Protein AF-A0A0N4ZYS0-F1 (afdb_monomer)

Foldseek 3Di:
DQVCLLVDDPLVLLVQLQDPVNVVPDDPNSNVVSLVSLLVLQCCLFAPPVHDARDCSCLSHAPVSCVSSLDLPPPDGGQLLRLLVNLVSSCVPDVRSVVCSVVSVVSRDLVHYPLVSLVVSLQVVQDDVSHGDPDDDDPSNVVSVVSNVVSVVVVVVVVVVVVVVVVVVVVD

Mean predicted aligned error: 7.67 Å

Secondary structure (DSSP, 8-state):
--TTTTTS-HHHHHHHHT-HHHHTTS-HHHHHHHHHHHHHHHHHHHH-TT--S--GGGGGS-HHHHHHH--TT-TT---HHHHHHHHHHHHHH-HHHHHTHHHHHTT--GGG--HHHHHHHHHHHHEETTEEP-SPPPHHHHHHHHHHHHHHHHHHHHHHHHHHHHHHHH--

Structure (mmCIF, N/CA/C/O backbone):
data_AF-A0A0N4ZYS0-F1
#
_entry.id   AF-A0A0N4ZYS0-F1
#
loop_
_atom_site.group_PDB
_atom_site.id
_atom_site.type_symbol
_atom_site.label_atom_id
_atom_site.label_alt_id
_atom_site.label_comp_id
_atom_site.label_asym_id
_atom_site.label_entity_id
_atom_site.label_seq_id
_atom_site.pdbx_PDB_ins_code
_atom_site.Cartn_x
_atom_site.Cartn_y
_atom_site.Cartn_z
_atom_site.occupancy
_atom_site.B_iso_or_equiv
_atom_site.auth_seq_id
_atom_site.auth_comp_id
_atom_site.auth_asym_id
_atom_site.auth_atom_id
_atom_site.pdbx_PDB_model_num
ATOM 1 N N . MET A 1 1 ? -25.943 -5.202 19.951 1.00 50.09 1 MET A N 1
ATOM 2 C CA . MET A 1 1 ? -25.176 -4.071 19.380 1.00 50.09 1 MET A CA 1
ATOM 3 C C . MET A 1 1 ? -24.368 -4.514 18.154 1.00 50.09 1 MET A C 1
ATOM 5 O O . MET A 1 1 ? -23.758 -3.680 17.508 1.00 50.09 1 MET A O 1
ATOM 9 N N . ASP A 1 2 ? -24.406 -5.806 17.797 1.00 47.06 2 ASP A N 1
ATOM 10 C CA . ASP A 1 2 ? -23.544 -6.408 16.770 1.00 47.06 2 ASP A CA 1
ATOM 11 C C . ASP A 1 2 ? -24.142 -6.422 15.345 1.00 47.06 2 ASP A C 1
ATOM 13 O O . ASP A 1 2 ? -23.405 -6.622 14.388 1.00 47.06 2 ASP A O 1
ATOM 17 N N . LYS A 1 3 ? -25.449 -6.156 15.169 1.00 50.97 3 LYS A N 1
ATOM 18 C CA . LYS A 1 3 ? -26.135 -6.210 13.856 1.00 50.97 3 LYS A CA 1
ATOM 19 C C . LYS A 1 3 ? -25.942 -4.980 12.951 1.00 50.97 3 LYS A C 1
ATOM 21 O O . LYS A 1 3 ? -26.294 -5.053 11.779 1.00 50.97 3 LYS A O 1
ATOM 26 N N . ASP A 1 4 ? -25.354 -3.890 13.448 1.00 61.56 4 ASP A N 1
ATOM 27 C CA . ASP A 1 4 ? -25.282 -2.619 12.700 1.00 61.56 4 ASP A CA 1
ATOM 28 C C . ASP A 1 4 ? -23.897 -2.327 12.090 1.00 61.56 4 ASP A C 1
ATOM 30 O O . ASP A 1 4 ? -23.726 -1.344 11.368 1.00 61.56 4 ASP A O 1
ATOM 34 N N . LEU A 1 5 ? -22.894 -3.179 12.342 1.00 63.97 5 LEU A N 1
ATOM 35 C CA . LEU A 1 5 ? -21.516 -2.963 11.875 1.00 63.97 5 LEU A CA 1
ATOM 36 C C . LEU A 1 5 ? -21.386 -3.045 10.347 1.00 63.97 5 LEU A C 1
ATOM 38 O O . LEU A 1 5 ? -20.623 -2.280 9.743 1.00 63.97 5 LEU A O 1
ATOM 42 N N . ASP A 1 6 ? -22.184 -3.901 9.708 1.00 68.25 6 ASP A N 1
ATOM 43 C CA . ASP A 1 6 ? -22.223 -4.041 8.250 1.00 68.25 6 ASP A CA 1
ATOM 44 C C . ASP A 1 6 ? -22.740 -2.778 7.555 1.00 68.25 6 ASP A C 1
ATOM 46 O O . ASP A 1 6 ? -22.262 -2.431 6.474 1.00 68.25 6 ASP A O 1
ATOM 50 N N . PHE A 1 7 ? -23.607 -2.011 8.218 1.00 76.62 7 PHE A N 1
ATOM 51 C CA . PHE A 1 7 ? -24.211 -0.791 7.674 1.00 76.62 7 PHE A CA 1
ATOM 52 C C . PHE A 1 7 ? -23.418 0.484 7.970 1.00 76.62 7 PHE A C 1
ATOM 54 O O . PHE A 1 7 ? -23.743 1.543 7.439 1.00 76.62 7 PHE A O 1
ATOM 61 N N . LEU A 1 8 ? -22.359 0.405 8.783 1.00 83.25 8 LEU A N 1
ATOM 62 C CA . LEU A 1 8 ? -21.525 1.571 9.067 1.00 83.25 8 LEU A CA 1
ATOM 63 C C . LEU A 1 8 ? -20.895 2.148 7.797 1.00 83.25 8 LEU A C 1
ATOM 65 O O . LEU A 1 8 ? -20.327 1.431 6.974 1.00 83.25 8 LEU A O 1
ATOM 69 N N . GLU A 1 9 ? -20.884 3.467 7.679 1.00 91.31 9 GLU A N 1
ATOM 70 C CA . GLU A 1 9 ? -20.062 4.125 6.669 1.00 91.31 9 GLU A CA 1
ATOM 71 C C . GLU A 1 9 ? -18.575 3.781 6.862 1.00 91.31 9 GLU A C 1
ATOM 73 O O . GLU A 1 9 ? -18.122 3.437 7.965 1.00 91.31 9 GLU A O 1
ATOM 78 N N . LEU A 1 10 ? -17.794 3.865 5.781 1.00 91.94 10 LEU A N 1
ATOM 79 C CA . LEU A 1 10 ? -16.375 3.514 5.812 1.00 91.94 10 LEU A CA 1
ATOM 80 C C . LEU A 1 10 ? -15.608 4.346 6.847 1.00 91.94 10 LEU A C 1
ATOM 82 O O . LEU A 1 10 ? -14.798 3.788 7.583 1.00 91.94 10 LEU A O 1
ATOM 86 N N . ASP A 1 11 ? -15.889 5.647 6.951 1.00 92.88 11 ASP A N 1
ATOM 87 C CA . ASP A 1 11 ? -15.170 6.507 7.892 1.00 92.88 11 ASP A CA 1
ATOM 88 C C . ASP A 1 11 ? -15.417 6.102 9.351 1.00 92.88 11 ASP A C 1
ATOM 90 O O . ASP A 1 11 ? -14.477 5.999 10.140 1.00 92.88 11 ASP A O 1
ATOM 94 N N . ASN A 1 12 ? -16.666 5.760 9.682 1.00 93.38 12 ASN A N 1
ATOM 95 C CA . ASN A 1 12 ? -17.038 5.249 11.002 1.00 93.38 12 ASN A CA 1
ATOM 96 C C . ASN A 1 12 ? -16.386 3.890 11.280 1.00 93.38 12 ASN A C 1
ATOM 98 O O . ASN A 1 12 ? -15.866 3.661 12.372 1.00 93.38 12 ASN A O 1
ATOM 102 N N . SER A 1 13 ? -16.349 3.012 10.275 1.00 94.12 13 SER A N 1
ATOM 103 C CA . SER A 1 13 ? -15.690 1.704 10.368 1.00 94.12 13 SER A CA 1
ATOM 104 C C . SER A 1 13 ? -14.191 1.859 10.666 1.00 94.12 13 SER A C 1
ATOM 106 O O . SER A 1 13 ? -13.661 1.224 11.576 1.00 94.12 13 SER A O 1
ATOM 108 N N . ILE A 1 14 ? -13.513 2.767 9.957 1.00 93.81 14 ILE A N 1
ATOM 109 C CA . ILE A 1 14 ? -12.096 3.094 10.166 1.00 93.81 14 ILE A CA 1
ATOM 110 C C . ILE A 1 14 ? -11.860 3.735 11.537 1.00 93.81 14 ILE A C 1
ATOM 112 O O . ILE A 1 14 ? -10.886 3.397 12.209 1.00 93.81 14 ILE A O 1
ATOM 116 N N . ALA A 1 15 ? -12.734 4.646 11.969 1.00 92.75 15 ALA A N 1
ATOM 117 C CA . ALA A 1 15 ? -12.617 5.313 13.262 1.00 92.75 15 ALA A CA 1
ATOM 118 C C . ALA A 1 15 ? -12.764 4.333 14.437 1.00 92.75 15 ALA A C 1
ATOM 120 O O . ALA A 1 15 ? -12.019 4.433 15.414 1.00 92.75 15 ALA A O 1
ATOM 121 N N . ILE A 1 16 ? -13.688 3.372 14.335 1.00 93.81 16 ILE A N 1
ATOM 122 C CA . ILE A 1 16 ? -13.862 2.305 15.328 1.00 93.81 16 ILE A CA 1
ATOM 123 C C . ILE A 1 16 ? -12.638 1.389 15.332 1.00 93.81 16 ILE A C 1
ATOM 125 O O . ILE A 1 16 ? -12.054 1.169 16.393 1.00 93.81 16 ILE A O 1
ATOM 129 N N . TYR A 1 17 ? -12.213 0.916 14.156 1.00 94.06 17 TYR A N 1
ATOM 130 C CA . TYR A 1 17 ? -11.090 -0.013 14.025 1.00 94.06 17 TYR A CA 1
ATOM 131 C C . TYR A 1 17 ? -9.765 0.586 14.523 1.00 94.06 17 TYR A C 1
ATOM 133 O O . TYR A 1 17 ? -9.043 -0.039 15.298 1.00 94.06 17 TYR A O 1
ATOM 141 N N . GLY A 1 18 ? -9.482 1.843 14.171 1.00 91.88 18 GLY A N 1
ATOM 142 C CA . GLY A 1 18 ? -8.300 2.571 14.643 1.00 91.88 18 GLY A CA 1
ATOM 143 C C . GLY A 1 18 ? -8.340 2.954 16.129 1.00 91.88 18 GLY A C 1
ATOM 144 O O . GLY A 1 18 ? -7.362 3.477 16.666 1.00 91.88 18 GLY A O 1
ATOM 145 N N . ASN A 1 19 ? -9.455 2.719 16.831 1.00 92.94 19 ASN A N 1
ATOM 146 C CA . ASN A 1 19 ? -9.585 3.018 18.251 1.00 92.94 19 ASN A CA 1
ATOM 147 C C . ASN A 1 19 ? -9.468 1.751 19.104 1.00 92.94 19 ASN A C 1
ATOM 149 O O . ASN A 1 19 ? -10.450 1.100 19.463 1.00 92.94 19 ASN A O 1
ATOM 153 N N . GLN A 1 20 ? -8.244 1.472 19.552 1.00 88.25 20 GLN A N 1
ATOM 154 C CA . GLN A 1 20 ? -7.925 0.310 20.386 1.00 88.25 20 GLN A CA 1
ATOM 155 C C . GLN A 1 20 ? -8.733 0.228 21.694 1.00 88.25 20 GLN A C 1
ATOM 157 O O . GLN A 1 20 ? -8.947 -0.866 22.217 1.00 88.25 20 GLN A O 1
ATOM 162 N N . LYS A 1 21 ? -9.205 1.358 22.247 1.00 91.19 21 LYS A N 1
ATOM 163 C CA . LYS A 1 21 ? -10.057 1.343 23.450 1.00 91.19 21 LYS A CA 1
ATOM 164 C C . LYS A 1 21 ? -11.451 0.799 23.146 1.00 91.19 21 LYS A C 1
ATOM 166 O O . LYS A 1 21 ? -12.013 0.110 23.994 1.00 91.19 21 LYS A O 1
ATOM 171 N N . ILE A 1 22 ? -11.993 1.116 21.969 1.00 91.00 22 ILE A N 1
ATOM 172 C CA . ILE A 1 22 ? -13.279 0.592 21.499 1.00 91.00 22 ILE A CA 1
ATOM 173 C C . ILE A 1 22 ? -13.101 -0.872 21.107 1.00 91.00 22 ILE A C 1
ATOM 175 O O . ILE A 1 22 ? -13.793 -1.726 21.656 1.00 91.00 22 ILE A O 1
ATOM 179 N N . MET A 1 23 ? -12.096 -1.172 20.277 1.00 91.44 23 MET A N 1
ATOM 180 C CA . MET A 1 23 ? -11.796 -2.535 19.833 1.00 91.44 23 MET A CA 1
ATOM 181 C C . MET A 1 23 ? -11.666 -3.499 21.012 1.00 91.44 23 MET A C 1
ATOM 183 O O . MET A 1 23 ? -12.300 -4.543 21.023 1.00 91.44 23 MET A O 1
ATOM 187 N N . LYS A 1 24 ? -10.937 -3.153 22.080 1.00 90.56 24 LYS A N 1
ATOM 188 C CA . LYS A 1 24 ? -10.795 -4.034 23.257 1.00 90.56 24 LYS A CA 1
ATOM 189 C C . LYS A 1 24 ? -12.113 -4.401 23.949 1.00 90.56 24 LYS A C 1
ATOM 191 O O . LYS A 1 24 ? -12.158 -5.448 24.585 1.00 90.56 24 LYS A O 1
ATOM 196 N N . LYS A 1 25 ? -13.152 -3.572 23.830 1.00 92.56 25 LYS A N 1
ATOM 197 C CA . LYS A 1 25 ? -14.473 -3.800 24.437 1.00 92.56 25 LYS A CA 1
ATOM 198 C C . LYS A 1 25 ? -15.445 -4.541 23.516 1.00 92.56 25 LYS A C 1
ATOM 200 O O . LYS A 1 25 ? -16.499 -4.957 23.982 1.00 92.56 25 LYS A O 1
ATOM 205 N N . MET A 1 26 ? -15.115 -4.687 22.234 1.00 90.81 26 MET A N 1
ATOM 206 C CA . MET A 1 26 ? -15.947 -5.411 21.274 1.00 90.81 26 MET A CA 1
ATOM 207 C C . MET A 1 26 ? -15.811 -6.927 21.440 1.00 90.81 26 MET A C 1
ATOM 209 O O . MET A 1 26 ? -14.729 -7.435 21.763 1.00 90.81 26 MET A O 1
ATOM 213 N N . SER A 1 27 ? -16.910 -7.635 21.164 1.00 92.81 27 SER A N 1
ATOM 214 C CA . SER A 1 27 ? -16.934 -9.094 21.042 1.00 92.81 27 SER A CA 1
ATOM 215 C C . SER A 1 27 ? -15.984 -9.556 19.928 1.00 92.81 27 SER A C 1
ATOM 217 O O . SER A 1 27 ? -15.655 -8.799 19.011 1.00 92.81 27 SER A O 1
ATOM 219 N N . SER A 1 28 ? -15.503 -10.799 20.006 1.00 91.12 28 SER A N 1
ATOM 220 C CA . SER A 1 28 ? -14.662 -11.385 18.951 1.00 91.12 28 SER A CA 1
ATOM 221 C C . SER A 1 28 ? -15.379 -11.424 17.601 1.00 91.12 28 SER A C 1
ATOM 223 O O . SER A 1 28 ? -14.764 -11.149 16.576 1.00 91.12 28 SER A O 1
ATOM 225 N N . GLU A 1 29 ? -16.680 -11.708 17.610 1.00 91.00 29 GLU A N 1
ATOM 226 C CA . GLU A 1 29 ? -17.520 -11.757 16.413 1.00 91.00 29 GLU A CA 1
ATOM 227 C C . GLU A 1 29 ? -17.645 -10.377 15.758 1.00 91.00 29 GLU A C 1
ATOM 229 O O . GLU A 1 29 ? -17.334 -10.222 14.580 1.00 91.00 29 GLU A O 1
ATOM 234 N N . ALA A 1 30 ? -17.960 -9.342 16.541 1.00 89.62 30 ALA A N 1
ATOM 235 C CA . ALA A 1 30 ? -18.027 -7.966 16.054 1.00 89.62 30 ALA A CA 1
ATOM 236 C C . ALA A 1 30 ? -16.695 -7.471 15.465 1.00 89.62 30 ALA A C 1
ATOM 238 O O . ALA A 1 30 ? -16.684 -6.757 14.461 1.00 89.62 30 ALA A O 1
ATOM 239 N N . LYS A 1 31 ? -15.562 -7.849 16.075 1.00 90.69 31 LYS A N 1
ATOM 240 C CA . LYS A 1 31 ? -14.230 -7.542 15.527 1.00 90.69 31 LYS A CA 1
ATOM 241 C C . LYS A 1 31 ? -14.021 -8.198 14.171 1.00 90.69 31 LYS A C 1
ATOM 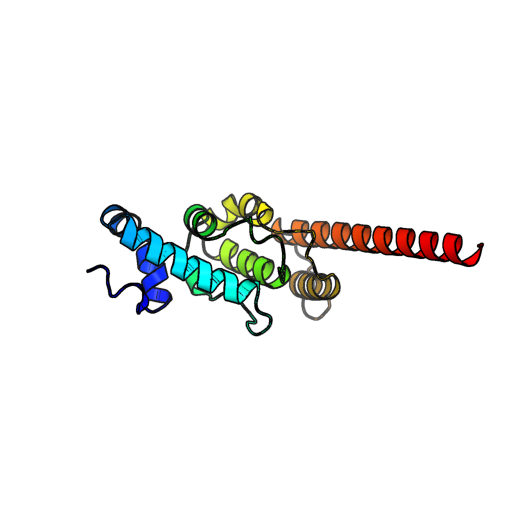243 O O . LYS A 1 31 ? -13.610 -7.508 13.245 1.00 90.69 31 LYS A O 1
ATOM 248 N N . SER A 1 32 ? -14.339 -9.489 14.056 1.00 90.12 32 SER A N 1
ATOM 249 C CA . SER A 1 32 ? -14.194 -10.234 12.802 1.00 90.12 32 SER A CA 1
ATOM 250 C C . SER A 1 32 ? -15.016 -9.593 11.690 1.00 90.12 32 SER A C 1
ATOM 252 O O . SER A 1 32 ? -14.480 -9.337 10.621 1.00 90.12 32 SER A O 1
ATOM 254 N N . VAL A 1 33 ? -16.277 -9.244 11.961 1.00 91.00 33 VAL A N 1
ATOM 255 C CA . VAL A 1 33 ? -17.157 -8.580 10.984 1.00 91.00 33 VAL A CA 1
ATOM 256 C C . VAL A 1 33 ? -16.558 -7.255 10.501 1.00 91.00 33 VAL A C 1
ATOM 258 O O . VAL A 1 33 ? -16.496 -6.997 9.298 1.00 91.00 33 VAL A O 1
ATOM 261 N N . LEU A 1 34 ? -16.063 -6.420 11.421 1.00 91.81 34 LEU A N 1
ATOM 262 C CA . LEU A 1 34 ? -15.439 -5.145 11.068 1.00 91.81 34 LEU A CA 1
ATOM 263 C C . LEU A 1 34 ? -14.155 -5.337 10.246 1.00 91.81 34 LEU A C 1
ATOM 265 O O . LEU A 1 34 ? -13.961 -4.663 9.233 1.00 91.81 34 LEU A O 1
ATOM 269 N N . GLU A 1 35 ? -13.286 -6.255 10.667 1.00 91.56 35 GLU A N 1
ATOM 270 C CA . GLU A 1 35 ? -12.047 -6.586 9.960 1.00 91.56 35 GLU A CA 1
ATOM 271 C C . GLU A 1 35 ? -12.327 -7.140 8.562 1.00 91.56 35 GLU A C 1
ATOM 273 O O . GLU A 1 35 ? -11.698 -6.700 7.599 1.00 91.56 35 GLU A O 1
ATOM 278 N N . ASP A 1 36 ? -13.297 -8.045 8.427 1.00 89.19 36 ASP A N 1
ATOM 279 C CA . ASP A 1 36 ? -13.692 -8.644 7.154 1.00 89.19 36 ASP A CA 1
ATOM 280 C C . ASP A 1 36 ? -14.303 -7.613 6.212 1.00 89.19 36 ASP A C 1
ATOM 282 O O . ASP A 1 36 ? -13.941 -7.564 5.037 1.00 89.19 36 ASP A O 1
ATOM 286 N N . LYS A 1 37 ? -15.145 -6.710 6.717 1.00 90.25 37 LYS A N 1
ATOM 287 C CA . LYS A 1 37 ? -15.667 -5.587 5.934 1.00 90.25 37 LYS A CA 1
ATOM 288 C C . LYS A 1 37 ? -14.547 -4.695 5.402 1.00 90.25 37 LYS A C 1
ATOM 290 O O . LYS A 1 37 ? -14.496 -4.413 4.202 1.00 90.25 37 LYS A O 1
ATOM 295 N N . LEU A 1 38 ? -13.636 -4.252 6.271 1.00 92.12 38 LEU A N 1
ATOM 296 C CA . LEU A 1 38 ? -12.512 -3.399 5.873 1.00 92.12 38 LEU A CA 1
ATOM 297 C C . LEU A 1 38 ? -11.592 -4.114 4.881 1.00 92.12 38 LEU A C 1
ATOM 299 O O . LEU A 1 38 ? -11.183 -3.521 3.880 1.00 92.12 38 LEU A O 1
ATOM 303 N N . ARG A 1 39 ? -11.324 -5.400 5.117 1.00 88.44 39 ARG A N 1
ATOM 304 C CA . ARG A 1 39 ? -10.567 -6.276 4.224 1.00 88.44 39 ARG A CA 1
ATOM 305 C C . ARG A 1 39 ? -11.237 -6.378 2.859 1.00 88.44 39 ARG A C 1
ATOM 307 O O . ARG A 1 39 ? -10.575 -6.128 1.861 1.00 88.44 39 ARG A O 1
ATOM 314 N N . MET A 1 40 ? -12.537 -6.658 2.790 1.00 86.00 40 MET A N 1
ATOM 315 C CA . MET A 1 40 ? -13.281 -6.770 1.530 1.00 86.00 40 MET A CA 1
ATOM 316 C C . MET A 1 40 ? -13.280 -5.468 0.725 1.00 86.00 40 MET A C 1
ATOM 318 O O . MET A 1 40 ? -13.093 -5.502 -0.491 1.00 86.00 40 MET A O 1
ATOM 322 N N . ILE A 1 41 ? -13.414 -4.315 1.387 1.00 87.75 41 ILE A N 1
ATOM 323 C CA . ILE A 1 41 ? -13.293 -3.005 0.731 1.00 87.75 41 ILE A CA 1
ATOM 324 C C . ILE A 1 41 ? -11.878 -2.814 0.182 1.00 87.75 41 ILE A C 1
ATOM 326 O O . ILE A 1 41 ? -11.699 -2.366 -0.949 1.00 87.75 41 ILE A O 1
ATOM 330 N N . LEU A 1 42 ? -10.855 -3.149 0.962 1.00 84.56 42 LEU A N 1
ATOM 331 C CA . LEU A 1 42 ? -9.475 -2.985 0.527 1.00 84.56 42 LEU A CA 1
ATOM 332 C C . LEU A 1 42 ? -9.149 -3.917 -0.653 1.00 84.56 42 LEU A C 1
ATOM 334 O O . LEU A 1 42 ? -8.526 -3.491 -1.624 1.00 84.56 42 LEU A O 1
ATOM 338 N N . ILE A 1 43 ? -9.644 -5.158 -0.610 1.00 79.62 43 ILE A N 1
ATOM 339 C CA . ILE A 1 43 ? -9.562 -6.135 -1.699 1.00 79.62 43 ILE A CA 1
ATOM 340 C C . ILE A 1 43 ? -10.239 -5.585 -2.949 1.00 79.62 43 ILE A C 1
ATOM 342 O O . ILE A 1 43 ? -9.605 -5.527 -3.996 1.00 79.62 43 ILE A O 1
ATOM 346 N N . SER A 1 44 ? -11.487 -5.128 -2.878 1.00 81.00 44 SER A N 1
ATOM 347 C CA . SER A 1 44 ? -12.190 -4.674 -4.082 1.00 81.00 44 SER A CA 1
ATOM 348 C C . SER A 1 44 ? -11.418 -3.561 -4.803 1.00 81.00 44 SER A C 1
ATOM 350 O O . SER A 1 44 ? -11.205 -3.649 -6.011 1.00 81.00 44 SER A O 1
ATOM 352 N N . HIS A 1 45 ? -10.847 -2.603 -4.067 1.00 81.81 45 HIS A N 1
ATOM 353 C CA . HIS A 1 45 ? -10.059 -1.504 -4.640 1.00 81.81 45 HIS A CA 1
ATOM 354 C C . HIS A 1 45 ? -8.656 -1.899 -5.139 1.00 81.81 45 HIS A C 1
ATOM 356 O O . HIS A 1 45 ? -8.050 -1.158 -5.920 1.00 81.81 45 HIS A O 1
ATOM 362 N N . ILE A 1 46 ? -8.125 -3.044 -4.701 1.00 75.62 46 ILE A N 1
ATOM 363 C CA . ILE A 1 46 ? -6.835 -3.582 -5.162 1.00 75.62 46 ILE A CA 1
ATOM 364 C C . ILE A 1 46 ? -7.015 -4.535 -6.358 1.00 75.62 46 ILE A C 1
ATOM 366 O O . ILE A 1 46 ? -6.165 -4.546 -7.255 1.00 75.62 46 ILE A O 1
ATOM 370 N N . TYR A 1 47 ? -8.103 -5.313 -6.380 1.00 70.94 47 TYR A N 1
ATOM 371 C CA . TYR A 1 47 ? -8.330 -6.418 -7.322 1.00 70.94 47 TYR A CA 1
ATOM 372 C C . TYR A 1 47 ? -9.234 -6.048 -8.492 1.00 70.94 47 TYR A C 1
ATOM 374 O O . TYR A 1 47 ? -9.008 -6.512 -9.613 1.00 70.94 47 TYR A O 1
ATOM 382 N N . GLU A 1 48 ? -10.261 -5.232 -8.271 1.00 68.88 48 GLU A N 1
ATOM 383 C CA . GLU A 1 48 ? -11.232 -4.942 -9.316 1.00 68.88 48 GLU A CA 1
ATOM 384 C C . GLU A 1 48 ? -10.804 -3.720 -10.128 1.00 68.88 48 GLU A C 1
ATOM 386 O O . GLU A 1 48 ? -10.693 -2.606 -9.618 1.00 68.88 48 GLU A O 1
ATOM 391 N N . ARG A 1 49 ? -10.634 -3.911 -11.442 1.00 61.00 49 ARG A N 1
ATOM 392 C CA . ARG A 1 49 ? -10.253 -2.840 -12.384 1.00 61.00 49 ARG A CA 1
ATOM 393 C C . ARG A 1 49 ? -11.217 -1.654 -12.405 1.00 61.00 49 ARG A C 1
ATOM 395 O O . ARG A 1 49 ? -10.835 -0.592 -12.879 1.00 61.00 49 ARG A O 1
ATOM 402 N N . LYS A 1 50 ? -12.455 -1.839 -11.934 1.00 69.56 50 LYS A N 1
ATOM 403 C CA . LYS A 1 50 ? -13.465 -0.776 -11.872 1.00 69.56 50 LYS A CA 1
ATOM 404 C C . LYS A 1 50 ? -13.128 0.300 -10.835 1.00 69.56 50 LYS A C 1
ATOM 406 O O . LYS A 1 50 ? -13.652 1.406 -10.922 1.00 69.56 50 LYS A O 1
ATOM 411 N N . TYR A 1 51 ? -12.266 -0.009 -9.865 1.00 69.81 51 TYR A N 1
ATOM 412 C CA . TYR A 1 51 ? -11.839 0.940 -8.848 1.00 69.81 51 TYR A CA 1
ATOM 413 C C . TYR A 1 51 ? -10.457 1.510 -9.164 1.00 69.81 51 TYR A C 1
ATOM 415 O O . TYR A 1 51 ? -9.493 0.793 -9.429 1.00 69.81 51 TYR A O 1
ATOM 423 N N . ASN A 1 52 ? -10.358 2.836 -9.072 1.00 71.12 52 ASN A N 1
ATOM 424 C CA . ASN A 1 52 ? -9.170 3.578 -9.502 1.00 71.12 52 ASN A CA 1
ATOM 425 C C . ASN A 1 52 ? -8.216 3.936 -8.349 1.00 71.12 52 ASN A C 1
ATOM 427 O O . ASN A 1 52 ? -7.111 4.423 -8.590 1.00 71.12 52 ASN A O 1
ATOM 431 N N . LYS A 1 53 ? -8.647 3.778 -7.089 1.00 80.94 53 LYS A N 1
ATOM 432 C CA . LYS A 1 53 ? -7.871 4.171 -5.901 1.00 80.94 53 LYS A CA 1
ATOM 433 C C . LYS A 1 53 ? -8.375 3.478 -4.638 1.00 80.94 53 LYS A C 1
ATOM 435 O O . LYS A 1 53 ? -9.574 3.304 -4.496 1.00 80.94 53 LYS A O 1
ATOM 440 N N . ILE A 1 54 ? -7.481 3.176 -3.699 1.00 86.81 54 ILE A N 1
ATOM 441 C CA . ILE A 1 54 ? -7.865 2.813 -2.324 1.00 86.81 54 ILE A CA 1
ATOM 442 C C . ILE A 1 54 ? -8.485 4.056 -1.647 1.00 86.81 54 ILE A C 1
ATOM 444 O O . ILE A 1 54 ? -7.938 5.153 -1.833 1.00 86.81 54 ILE A O 1
ATOM 448 N N . PRO A 1 55 ? -9.594 3.923 -0.889 1.00 90.25 55 PRO A N 1
ATOM 449 C CA . PRO A 1 55 ? -10.211 5.044 -0.180 1.00 90.25 55 PRO A CA 1
ATOM 450 C C . PRO A 1 55 ? -9.238 5.740 0.783 1.00 90.25 55 PRO A C 1
ATOM 452 O O . PRO A 1 55 ? -8.346 5.114 1.361 1.00 90.25 55 PRO A O 1
ATOM 455 N N . GLU A 1 56 ? -9.371 7.056 0.936 1.00 91.12 56 GLU A N 1
ATOM 456 C CA . GLU A 1 56 ? -8.392 7.857 1.684 1.00 91.12 56 GLU A CA 1
ATOM 457 C C . GLU A 1 56 ? -8.530 7.701 3.202 1.00 91.12 56 GLU A C 1
ATOM 459 O O . GLU A 1 56 ? -7.575 7.950 3.935 1.00 91.12 56 GLU A O 1
ATOM 464 N N . GLU A 1 57 ? -9.676 7.217 3.671 1.00 93.06 57 GLU A N 1
ATOM 465 C CA . GLU A 1 57 ? -9.982 6.912 5.064 1.00 93.06 57 GLU A CA 1
ATOM 466 C C . GLU A 1 57 ? -8.970 5.911 5.63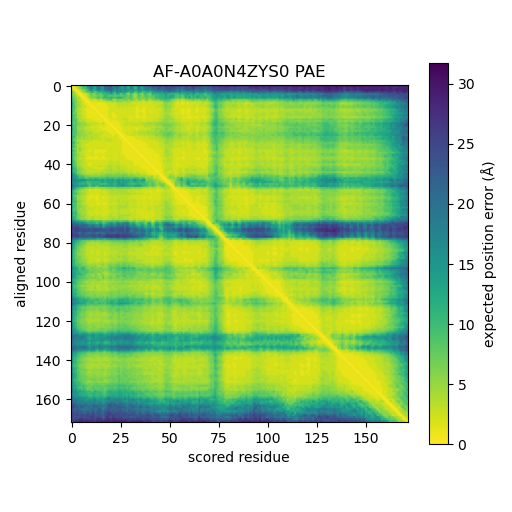7 1.00 93.06 57 GLU A C 1
ATOM 468 O O . GLU A 1 57 ? -8.467 6.111 6.743 1.00 93.06 57 GLU A O 1
ATOM 473 N N . PHE A 1 58 ? -8.542 4.915 4.850 1.00 91.75 58 PHE A N 1
ATOM 474 C CA . PHE A 1 58 ? -7.501 3.956 5.246 1.00 91.75 58 PHE A CA 1
ATOM 475 C C . PHE A 1 58 ? -6.162 4.617 5.598 1.00 91.75 58 PHE A C 1
ATOM 477 O O . PHE A 1 58 ? -5.358 4.032 6.321 1.00 91.75 58 PHE A O 1
ATOM 484 N N . GLN A 1 59 ? -5.907 5.854 5.153 1.00 91.12 59 GLN A N 1
ATOM 485 C CA . GLN A 1 59 ? -4.694 6.581 5.529 1.00 91.12 59 GLN A CA 1
ATOM 486 C C . GLN A 1 59 ? -4.662 6.968 7.020 1.00 91.12 59 GLN A C 1
ATOM 488 O O . GLN A 1 59 ? -3.605 7.352 7.526 1.00 91.12 59 GLN A O 1
ATOM 493 N N . LYS A 1 60 ? -5.804 6.899 7.723 1.00 90.94 60 LYS A N 1
ATOM 494 C CA . LYS A 1 60 ? -5.919 7.151 9.169 1.00 90.94 60 LYS A CA 1
ATOM 495 C C . LYS A 1 60 ? -5.402 5.984 10.019 1.00 90.94 60 LYS A C 1
ATOM 497 O O . LYS A 1 60 ? -5.167 6.183 11.212 1.00 90.94 60 LYS A O 1
ATOM 502 N N . LEU A 1 61 ? -5.220 4.804 9.432 1.00 91.19 61 LEU A N 1
ATOM 503 C CA . LEU A 1 61 ? -4.733 3.621 10.133 1.00 91.19 61 LEU A CA 1
ATOM 504 C C . LEU A 1 61 ? -3.202 3.626 10.248 1.00 91.19 61 LEU A C 1
ATOM 506 O O . LEU A 1 61 ? -2.494 4.142 9.377 1.00 91.19 61 LEU A O 1
ATOM 510 N N . ASN A 1 62 ? -2.681 3.065 11.336 1.00 90.12 62 ASN A N 1
ATOM 511 C CA . ASN A 1 62 ? -1.248 2.825 11.512 1.00 90.12 62 ASN A CA 1
ATOM 512 C C . ASN A 1 62 ? -0.803 1.526 10.813 1.00 90.12 62 ASN A C 1
ATOM 514 O O . ASN A 1 62 ? -1.599 0.795 10.225 1.00 90.12 62 ASN A O 1
ATOM 518 N N . TYR A 1 63 ? 0.498 1.233 10.871 1.00 87.94 63 TYR A N 1
ATOM 519 C CA . TYR A 1 63 ? 1.066 0.059 10.206 1.00 87.94 63 TYR A CA 1
ATOM 520 C C . TYR A 1 63 ? 0.475 -1.266 10.708 1.00 87.94 63 TYR A C 1
ATOM 522 O O . TYR A 1 63 ? 0.192 -2.139 9.892 1.00 87.94 63 TYR A O 1
ATOM 530 N N . LYS A 1 64 ? 0.287 -1.427 12.026 1.00 87.69 64 LYS A N 1
ATOM 531 C CA . LYS A 1 64 ? -0.245 -2.674 12.600 1.00 87.69 64 LYS A CA 1
ATOM 532 C C . LYS 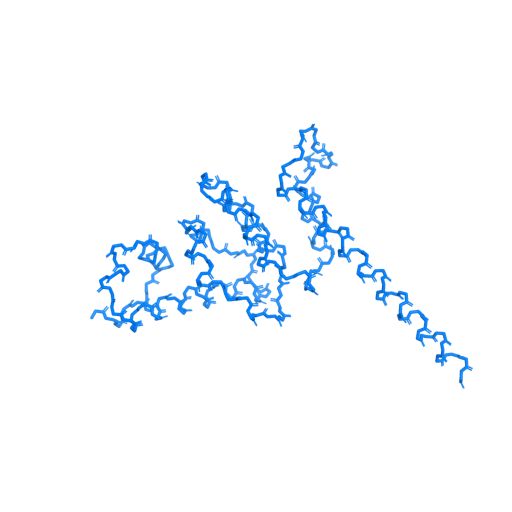A 1 64 ? -1.679 -2.912 12.137 1.00 87.69 64 LYS A C 1
ATOM 534 O O . LYS A 1 64 ? -1.971 -3.984 11.626 1.00 87.69 64 LYS A O 1
ATOM 539 N N . GLU A 1 65 ? -2.506 -1.877 12.231 1.00 90.69 65 GLU A N 1
ATOM 540 C CA . GLU A 1 65 ? -3.904 -1.886 11.796 1.00 90.69 65 GLU A CA 1
ATOM 541 C C . GLU A 1 65 ? -4.025 -2.221 10.309 1.00 90.69 65 GLU A C 1
ATOM 543 O O . GLU A 1 65 ? -4.790 -3.102 9.933 1.00 90.69 65 GLU A O 1
ATOM 548 N N . ILE A 1 66 ? -3.232 -1.578 9.442 1.00 87.94 66 ILE A N 1
ATOM 549 C CA . ILE A 1 66 ? -3.275 -1.910 8.014 1.00 87.94 66 ILE A CA 1
ATOM 550 C C . ILE A 1 66 ? -2.811 -3.345 7.790 1.00 87.94 66 ILE A C 1
ATOM 552 O O . ILE A 1 66 ? -3.455 -4.069 7.045 1.00 87.94 66 ILE A O 1
ATOM 556 N N . LYS A 1 67 ? -1.724 -3.782 8.429 1.00 84.50 67 LYS A N 1
ATOM 557 C CA . LYS A 1 67 ? -1.181 -5.133 8.248 1.00 84.50 67 LYS A CA 1
ATOM 558 C C . LYS A 1 67 ? -2.181 -6.235 8.623 1.00 84.50 67 LYS A C 1
ATOM 560 O O . LYS A 1 67 ? -2.174 -7.279 7.985 1.00 84.50 67 LYS A O 1
ATOM 565 N N . GLU A 1 68 ? -3.011 -6.026 9.640 1.00 84.75 68 GLU A N 1
ATOM 566 C CA . GLU A 1 68 ? -3.999 -7.013 10.103 1.00 84.75 68 GLU A CA 1
ATOM 567 C C . GLU A 1 68 ? -5.156 -7.212 9.109 1.00 84.75 68 GLU A C 1
ATOM 569 O O . GLU A 1 68 ? -5.587 -8.341 8.852 1.00 84.75 68 GLU A O 1
ATOM 574 N N . ILE A 1 69 ? -5.620 -6.133 8.474 1.00 85.75 69 ILE A N 1
ATOM 575 C CA . ILE A 1 69 ? -6.658 -6.212 7.432 1.00 85.75 69 ILE A CA 1
ATOM 576 C C . ILE A 1 69 ? -6.077 -6.485 6.036 1.00 85.75 69 ILE A C 1
ATOM 578 O O . ILE A 1 69 ? -6.790 -6.954 5.148 1.00 85.75 69 ILE A O 1
ATOM 582 N N . PHE A 1 70 ? -4.781 -6.236 5.836 1.00 76.94 70 PHE A N 1
ATOM 583 C CA . PHE A 1 70 ? -4.067 -6.482 4.587 1.00 76.94 70 PHE A CA 1
ATOM 584 C C . PHE A 1 70 ? -3.574 -7.930 4.525 1.00 76.94 70 PHE A C 1
ATOM 586 O O . PHE A 1 70 ? -2.534 -8.274 5.082 1.00 76.94 70 PHE A O 1
ATOM 593 N N . VAL A 1 71 ? -4.294 -8.800 3.815 1.00 63.06 71 VAL A N 1
ATOM 594 C CA . VAL A 1 71 ? -3.926 -10.221 3.716 1.00 63.06 71 VAL A CA 1
ATOM 595 C C . VAL A 1 71 ? -2.904 -10.451 2.586 1.00 63.06 71 VAL A C 1
ATOM 597 O O . VAL A 1 71 ? -3.233 -10.237 1.418 1.00 63.06 71 VAL A O 1
ATOM 600 N N . PRO A 1 72 ? -1.687 -10.963 2.877 1.00 53.19 72 PRO A N 1
ATOM 601 C CA . PRO A 1 72 ? -0.660 -11.240 1.863 1.00 53.19 72 PRO A CA 1
ATOM 602 C C . PRO A 1 72 ? -1.024 -12.365 0.877 1.00 53.19 72 PRO A C 1
ATOM 604 O O . PRO A 1 72 ? -0.445 -12.453 -0.205 1.00 53.19 72 PRO A O 1
ATOM 607 N N . GLN A 1 73 ? -1.971 -13.242 1.237 1.00 47.59 73 GLN A N 1
ATOM 608 C CA . GLN A 1 73 ? -2.331 -14.432 0.452 1.00 47.59 73 GLN A CA 1
ATOM 609 C C . GLN A 1 73 ? -3.216 -14.178 -0.761 1.00 47.59 73 GLN A C 1
ATOM 611 O O . GLN A 1 73 ? -3.529 -15.115 -1.492 1.00 47.59 73 GLN A O 1
ATOM 616 N N . ILE A 1 74 ? -3.522 -12.929 -1.090 1.00 44.69 74 ILE A N 1
ATOM 617 C CA . ILE A 1 74 ? -4.177 -12.637 -2.359 1.00 44.69 74 ILE A CA 1
ATOM 618 C C . ILE A 1 74 ? -3.104 -12.529 -3.464 1.00 44.69 74 ILE A C 1
ATOM 620 O O . ILE A 1 74 ? -2.915 -11.556 -4.189 1.00 44.69 74 ILE A O 1
ATOM 624 N N . ALA A 1 75 ? -2.334 -13.603 -3.591 1.00 43.84 75 ALA A N 1
ATOM 625 C CA . ALA A 1 75 ? -1.349 -13.832 -4.625 1.00 43.84 75 ALA A CA 1
ATOM 626 C C . ALA A 1 75 ? -2.062 -14.108 -5.959 1.00 43.84 75 ALA A C 1
ATOM 628 O O . ALA A 1 75 ? -2.215 -15.250 -6.373 1.00 43.84 75 ALA A O 1
ATOM 629 N N . GLY A 1 76 ? -2.520 -13.068 -6.660 1.00 45.19 76 GLY A N 1
ATOM 630 C CA . GLY A 1 76 ? -3.228 -13.302 -7.924 1.00 45.19 76 GLY A CA 1
ATOM 631 C C . GLY A 1 76 ? -3.453 -12.093 -8.814 1.00 45.19 76 GLY A C 1
ATOM 632 O O . GLY A 1 76 ? -3.119 -12.154 -9.999 1.00 45.19 76 GLY A O 1
ATOM 633 N N . GLY A 1 77 ? -3.950 -10.995 -8.256 1.00 52.19 77 GLY A N 1
ATOM 634 C CA . GLY A 1 77 ? -4.429 -9.850 -9.027 1.00 52.19 77 GLY A CA 1
ATOM 635 C C . GLY A 1 77 ? -4.083 -8.546 -8.337 1.00 52.19 77 GLY A C 1
ATOM 636 O O . GLY A 1 77 ? -4.854 -8.056 -7.538 1.00 52.19 77 GLY A O 1
ATOM 637 N N . ILE A 1 78 ? -2.913 -7.976 -8.603 1.00 62.38 78 ILE A N 1
ATOM 638 C CA . ILE A 1 78 ? -2.575 -6.688 -7.994 1.00 62.38 78 ILE A CA 1
ATOM 639 C C . ILE A 1 78 ? -2.314 -5.685 -9.099 1.00 62.38 78 ILE A C 1
ATOM 641 O O . ILE A 1 78 ? -1.371 -5.842 -9.872 1.00 62.38 78 ILE A O 1
ATOM 645 N N . ASN A 1 79 ? -3.107 -4.614 -9.119 1.00 71.38 79 ASN A N 1
ATOM 646 C CA . ASN A 1 79 ? -2.653 -3.348 -9.672 1.00 71.38 79 ASN A CA 1
ATOM 647 C C . ASN A 1 79 ? -1.649 -2.739 -8.678 1.00 71.38 79 ASN A C 1
ATOM 649 O O . ASN A 1 79 ? -2.004 -1.959 -7.794 1.00 71.38 79 ASN A O 1
ATOM 653 N N . VAL A 1 80 ? -0.386 -3.178 -8.765 1.00 79.69 80 VAL A N 1
ATOM 654 C CA . VAL A 1 80 ? 0.673 -2.838 -7.792 1.00 79.69 80 VAL A CA 1
ATOM 655 C C . VAL A 1 80 ? 0.816 -1.325 -7.626 1.00 79.69 80 VAL A C 1
ATOM 657 O O . VAL A 1 80 ? 1.057 -0.829 -6.528 1.00 79.69 80 VAL A O 1
ATOM 660 N N . VAL A 1 81 ? 0.579 -0.576 -8.698 1.00 85.06 81 VAL A N 1
ATOM 661 C CA . VAL A 1 81 ? 0.661 0.882 -8.712 1.00 85.06 81 VAL A CA 1
ATOM 662 C C . VAL A 1 81 ? -0.384 1.536 -7.808 1.00 85.06 81 VAL A C 1
ATOM 664 O O . VAL A 1 81 ? -0.067 2.527 -7.154 1.00 85.06 81 VAL A O 1
ATOM 667 N N . HIS A 1 82 ? -1.603 0.997 -7.709 1.00 84.06 82 HIS A N 1
ATOM 668 C CA . HIS A 1 82 ? -2.621 1.538 -6.797 1.00 84.06 82 HIS A CA 1
ATOM 669 C C . HIS A 1 82 ? -2.172 1.448 -5.340 1.00 84.06 82 HIS A C 1
ATOM 671 O O . HIS A 1 82 ? -2.301 2.414 -4.585 1.00 84.06 82 HIS A O 1
ATOM 677 N N . PHE A 1 83 ? -1.585 0.314 -4.963 1.00 86.19 83 PHE A N 1
ATOM 678 C CA . PHE A 1 83 ? -1.085 0.127 -3.611 1.00 86.19 83 PHE A CA 1
ATOM 679 C C . PHE A 1 83 ? 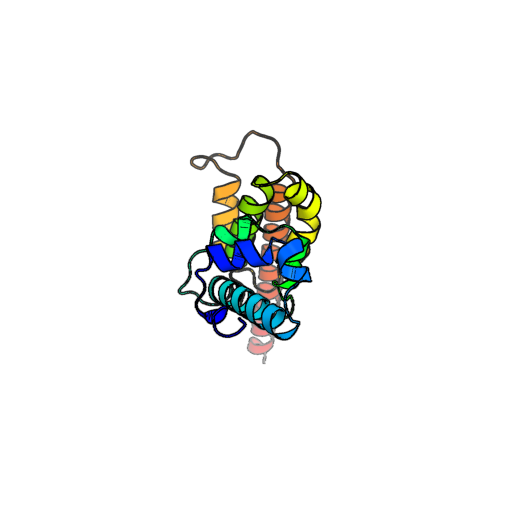0.146 0.998 -3.329 1.00 86.19 83 PHE A C 1
ATOM 681 O O . PHE A 1 83 ? 0.222 1.624 -2.276 1.00 86.19 83 PHE A O 1
ATOM 688 N N . LEU A 1 84 ? 1.058 1.150 -4.294 1.00 88.81 84 LEU A N 1
ATOM 689 C CA . LEU A 1 84 ? 2.195 2.069 -4.160 1.00 88.81 84 LEU A CA 1
ATOM 690 C C . LEU A 1 84 ? 1.745 3.528 -3.986 1.00 88.81 84 LEU A C 1
ATOM 692 O O . LEU A 1 84 ? 2.254 4.218 -3.105 1.00 88.81 84 LEU A O 1
ATOM 696 N N . LYS A 1 85 ? 0.744 3.981 -4.754 1.00 89.62 85 LYS A N 1
ATOM 697 C CA . LYS A 1 85 ? 0.131 5.312 -4.590 1.00 89.62 85 LYS A CA 1
ATOM 698 C C . LYS A 1 85 ? -0.464 5.501 -3.195 1.00 89.62 85 LYS A C 1
ATOM 700 O O . LYS A 1 85 ? -0.345 6.582 -2.619 1.00 89.62 85 LYS A O 1
ATOM 705 N N . PHE A 1 86 ? -1.103 4.465 -2.654 1.00 89.75 86 PHE A N 1
ATOM 706 C CA . PHE A 1 86 ? -1.614 4.486 -1.287 1.00 89.75 86 PHE A CA 1
ATOM 707 C C . PHE A 1 86 ? -0.482 4.605 -0.262 1.00 89.75 86 PHE A C 1
ATOM 709 O O . PHE A 1 86 ? -0.539 5.504 0.574 1.00 89.75 86 PHE A O 1
ATOM 716 N N . ILE A 1 87 ? 0.563 3.773 -0.361 1.00 89.75 87 ILE A N 1
ATOM 717 C CA . ILE A 1 87 ? 1.723 3.817 0.544 1.00 89.75 87 ILE A CA 1
ATOM 718 C C . ILE A 1 87 ? 2.369 5.205 0.522 1.00 89.75 87 ILE A C 1
ATOM 720 O O . ILE A 1 87 ? 2.648 5.752 1.588 1.00 89.75 87 ILE A O 1
ATOM 724 N N . ASP A 1 88 ? 2.546 5.806 -0.660 1.00 91.38 88 ASP A N 1
ATOM 725 C CA . ASP A 1 88 ? 3.145 7.137 -0.794 1.00 91.38 88 ASP A CA 1
ATOM 726 C C . ASP A 1 88 ? 2.360 8.222 -0.044 1.00 91.38 88 ASP A C 1
ATOM 728 O O . ASP A 1 88 ? 2.945 9.073 0.626 1.00 91.38 88 ASP A O 1
ATOM 732 N N . LYS A 1 89 ? 1.025 8.194 -0.120 1.00 91.81 89 LYS A N 1
ATO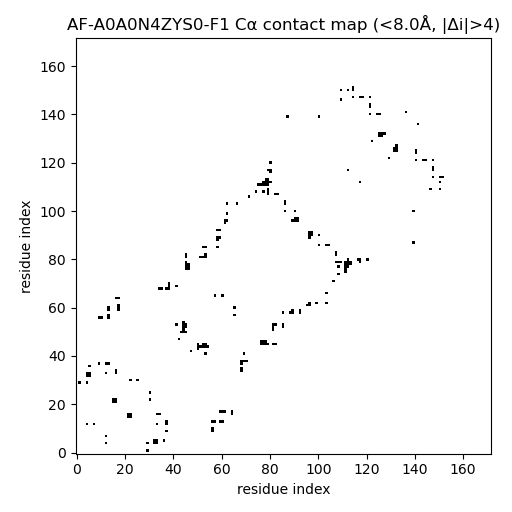M 733 C CA . LYS A 1 89 ? 0.175 9.119 0.645 1.00 91.81 89 LYS A CA 1
ATOM 734 C C . LYS A 1 89 ? 0.188 8.786 2.140 1.00 91.81 89 LYS A C 1
ATOM 736 O O . LYS A 1 89 ? 0.324 9.679 2.975 1.00 91.81 89 LYS A O 1
ATOM 741 N N . TRP A 1 90 ? 0.078 7.506 2.480 1.00 92.00 90 TRP A N 1
ATOM 742 C CA . TRP A 1 90 ? 0.002 7.015 3.855 1.00 92.00 90 TRP A CA 1
ATOM 743 C C . TRP A 1 90 ? 1.263 7.332 4.672 1.00 92.00 90 TRP A C 1
ATOM 745 O O . TRP A 1 90 ? 1.156 7.804 5.807 1.00 92.00 90 TRP A O 1
ATOM 755 N N . GLN A 1 91 ? 2.458 7.165 4.098 1.00 91.12 91 GLN A N 1
ATOM 756 C CA . GLN A 1 91 ? 3.718 7.466 4.793 1.00 91.12 91 GLN A CA 1
ATOM 757 C C . GLN A 1 91 ? 3.890 8.960 5.116 1.00 91.12 91 GLN A C 1
ATOM 759 O O . GLN A 1 91 ? 4.574 9.311 6.074 1.00 91.12 91 GLN A O 1
ATOM 764 N N . LYS A 1 92 ? 3.231 9.848 4.359 1.00 88.88 92 LYS A N 1
ATOM 765 C CA . LYS A 1 92 ? 3.280 11.307 4.555 1.00 88.88 92 LYS A CA 1
ATOM 766 C C . LYS A 1 92 ? 2.310 11.800 5.635 1.00 88.88 92 LYS A C 1
ATOM 768 O O . LYS A 1 92 ? 2.462 12.918 6.113 1.00 88.88 92 LYS A O 1
ATOM 773 N N . ARG A 1 93 ? 1.324 10.987 6.035 1.00 87.38 93 ARG A N 1
ATOM 774 C CA . ARG A 1 93 ? 0.280 11.363 7.008 1.00 87.38 93 ARG A CA 1
ATOM 775 C C . ARG A 1 93 ? 0.758 11.387 8.460 1.00 87.38 93 ARG A C 1
ATOM 777 O O . ARG A 1 93 ? 0.234 12.178 9.239 1.00 87.38 93 ARG A O 1
ATOM 784 N N . ARG A 1 94 ? 1.694 10.510 8.846 1.00 82.56 94 ARG A N 1
ATOM 785 C CA . ARG A 1 94 ? 2.201 10.387 10.227 1.00 82.56 94 ARG A CA 1
ATOM 786 C C . ARG A 1 94 ? 3.685 10.033 10.236 1.00 82.56 94 ARG A C 1
ATOM 788 O O . ARG A 1 94 ? 4.127 9.220 9.430 1.00 82.56 94 ARG A O 1
ATOM 795 N N . ALA A 1 95 ? 4.432 10.566 11.203 1.00 82.12 95 ALA A N 1
ATOM 796 C CA . ALA A 1 95 ? 5.852 10.242 11.377 1.00 82.12 95 ALA A CA 1
ATOM 797 C C . ALA A 1 95 ? 6.088 8.737 11.618 1.00 82.12 95 ALA A C 1
ATOM 799 O O . ALA A 1 95 ? 7.015 8.162 11.056 1.00 82.12 95 ALA A O 1
ATOM 800 N N . GLU A 1 96 ? 5.203 8.081 12.376 1.00 83.44 96 GLU A N 1
ATOM 801 C CA . GLU A 1 96 ? 5.244 6.629 12.618 1.00 83.44 96 GLU A CA 1
ATOM 802 C C . GLU A 1 96 ? 5.009 5.799 11.341 1.00 83.44 96 GLU A C 1
ATOM 804 O O . GLU A 1 96 ? 5.532 4.697 11.191 1.00 83.44 96 GLU A O 1
ATOM 809 N N . ASN A 1 97 ? 4.261 6.318 10.368 1.00 85.12 97 ASN A N 1
ATOM 810 C CA . ASN A 1 97 ? 4.071 5.607 9.103 1.00 85.12 97 ASN A CA 1
ATOM 811 C C . ASN A 1 97 ? 5.368 5.616 8.285 1.00 85.12 97 ASN A C 1
ATOM 813 O O . ASN A 1 97 ? 5.728 4.611 7.675 1.00 85.12 97 ASN A O 1
ATOM 817 N N . LYS A 1 98 ? 6.111 6.729 8.329 1.00 84.56 98 LYS A N 1
ATOM 818 C CA . LYS A 1 98 ? 7.422 6.852 7.683 1.00 84.56 98 LYS A CA 1
ATOM 819 C C . LYS A 1 98 ? 8.433 5.850 8.247 1.00 84.56 98 LYS A C 1
ATOM 821 O O . LYS A 1 98 ? 9.166 5.246 7.473 1.00 84.56 98 LYS A O 1
ATOM 826 N N . THR A 1 99 ? 8.448 5.620 9.563 1.00 88.44 99 THR A N 1
ATOM 827 C CA . THR A 1 99 ? 9.349 4.622 10.176 1.00 88.44 99 THR A CA 1
ATOM 828 C C . THR A 1 99 ? 8.992 3.186 9.786 1.00 88.44 99 THR A C 1
ATOM 830 O O . THR A 1 99 ? 9.873 2.334 9.709 1.00 88.44 99 THR A O 1
ATOM 833 N N . ASN A 1 100 ? 7.722 2.919 9.470 1.00 89.00 100 ASN A N 1
ATOM 834 C CA . ASN A 1 100 ? 7.239 1.610 9.027 1.00 89.00 100 ASN A CA 1
ATOM 835 C C . ASN A 1 100 ? 7.214 1.432 7.497 1.00 89.00 100 ASN A C 1
ATOM 837 O O . ASN A 1 100 ? 6.758 0.393 7.012 1.00 89.00 100 ASN A O 1
ATOM 841 N N . LEU A 1 101 ? 7.721 2.40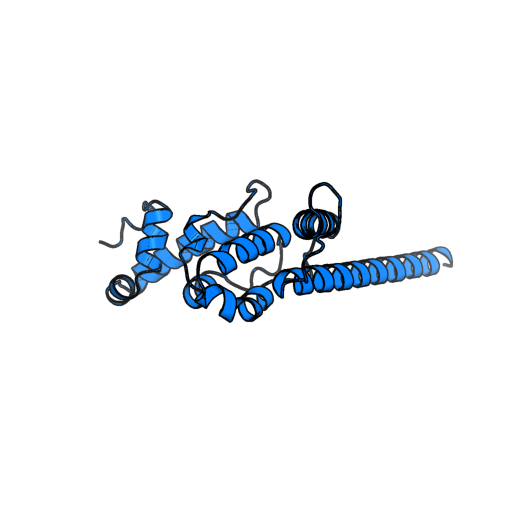2 6.725 1.00 89.12 101 LEU A N 1
ATOM 842 C CA . LEU A 1 101 ? 7.681 2.382 5.261 1.00 89.12 101 LEU A CA 1
ATOM 843 C C . LEU A 1 101 ? 8.279 1.095 4.683 1.00 89.12 101 LEU A C 1
ATOM 845 O O . LEU A 1 101 ? 7.638 0.427 3.877 1.00 89.12 101 LEU A O 1
ATOM 849 N N . LYS A 1 102 ? 9.481 0.712 5.126 1.00 87.44 102 LYS A N 1
ATOM 850 C CA . LYS A 1 102 ? 10.169 -0.489 4.633 1.00 87.44 102 LYS A CA 1
ATOM 851 C C . LYS A 1 102 ? 9.336 -1.757 4.832 1.00 87.44 102 LYS A C 1
ATOM 853 O O . LYS A 1 102 ? 9.230 -2.566 3.914 1.00 87.44 102 LYS A O 1
ATOM 858 N N . SER A 1 103 ? 8.718 -1.911 6.000 1.00 87.69 103 SER A N 1
ATOM 859 C CA . SER A 1 103 ? 7.851 -3.051 6.315 1.00 87.69 103 SER A CA 1
ATOM 860 C C . SER A 1 103 ? 6.582 -3.052 5.462 1.00 87.69 103 SER A C 1
ATOM 862 O O . SER A 1 103 ? 6.144 -4.099 4.999 1.00 87.69 103 SER A O 1
ATOM 864 N N . MET A 1 104 ? 6.021 -1.872 5.194 1.00 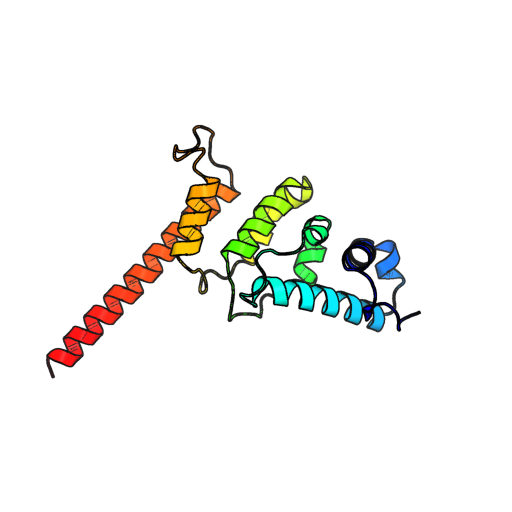86.38 104 MET A N 1
ATOM 865 C CA . MET A 1 104 ? 4.854 -1.721 4.328 1.00 86.38 104 MET A CA 1
ATOM 866 C C . MET A 1 104 ? 5.170 -2.082 2.867 1.00 86.38 104 MET A C 1
ATOM 868 O O . MET A 1 104 ? 4.391 -2.761 2.203 1.00 86.38 104 MET A O 1
ATOM 872 N N . LEU A 1 105 ? 6.347 -1.689 2.374 1.00 86.44 105 LEU A N 1
ATOM 873 C CA . LEU A 1 105 ? 6.815 -2.008 1.023 1.00 86.44 105 LEU A CA 1
ATOM 874 C C . LEU A 1 105 ? 7.037 -3.513 0.805 1.00 86.44 105 LEU A C 1
ATOM 876 O O . LEU A 1 105 ? 6.866 -3.993 -0.313 1.00 86.44 105 LEU A O 1
ATOM 880 N N . GLN A 1 106 ? 7.347 -4.279 1.856 1.00 83.38 106 GLN A N 1
ATOM 881 C CA . GLN A 1 106 ? 7.466 -5.743 1.777 1.00 83.38 106 GLN A CA 1
ATOM 882 C C . GLN A 1 106 ? 6.134 -6.449 1.477 1.00 83.38 106 GLN A C 1
ATOM 884 O O . GLN A 1 106 ? 6.149 -7.599 1.045 1.00 83.38 106 GLN A O 1
ATOM 889 N N . LEU A 1 107 ? 4.994 -5.775 1.661 1.00 80.00 107 LEU A N 1
ATOM 890 C CA . LEU A 1 107 ? 3.674 -6.310 1.310 1.00 80.00 107 LEU A CA 1
ATOM 891 C C . LEU A 1 107 ? 3.398 -6.266 -0.205 1.00 80.00 107 LEU A C 1
ATOM 893 O O . LEU A 1 107 ? 2.424 -6.849 -0.680 1.00 80.00 107 LEU A O 1
ATOM 897 N N . VAL A 1 108 ? 4.235 -5.573 -0.985 1.00 79.81 108 VAL A N 1
ATOM 898 C CA . VAL A 1 108 ? 4.071 -5.436 -2.436 1.00 79.81 108 VAL A CA 1
ATOM 899 C C . VAL A 1 108 ? 4.433 -6.745 -3.148 1.00 79.81 108 VAL A C 1
ATOM 901 O O . VAL A 1 108 ? 5.571 -7.206 -3.100 1.00 79.81 108 VAL A O 1
ATOM 904 N N . ASN A 1 109 ? 3.487 -7.323 -3.899 1.00 76.25 109 ASN A N 1
ATOM 905 C CA . ASN A 1 109 ? 3.760 -8.499 -4.729 1.00 76.25 109 ASN A CA 1
ATOM 906 C C . ASN A 1 109 ? 4.398 -8.115 -6.074 1.00 76.25 109 ASN A C 1
ATOM 908 O O . ASN A 1 109 ? 3.723 -7.753 -7.041 1.00 76.25 109 ASN A O 1
ATOM 912 N N . TYR A 1 110 ? 5.713 -8.283 -6.161 1.00 76.06 110 TYR A N 1
ATOM 913 C CA . TYR A 1 110 ? 6.508 -7.951 -7.344 1.00 76.06 110 TYR A CA 1
ATOM 914 C C . TYR A 1 110 ? 6.164 -8.764 -8.603 1.00 76.06 110 TYR A C 1
ATOM 916 O O . TYR A 1 110 ? 6.406 -8.310 -9.722 1.00 76.06 110 TYR A O 1
ATOM 924 N N . ASN A 1 111 ? 5.585 -9.959 -8.458 1.00 71.75 111 ASN A N 1
ATOM 925 C CA . ASN A 1 111 ? 5.306 -10.846 -9.593 1.00 71.75 111 ASN A CA 1
ATOM 926 C C . ASN A 1 111 ? 4.117 -10.387 -10.448 1.00 71.75 111 ASN A C 1
ATOM 928 O O . ASN A 1 111 ? 3.920 -10.909 -11.547 1.00 71.75 111 ASN A O 1
ATOM 932 N N . LYS A 1 112 ? 3.324 -9.433 -9.950 1.00 73.75 112 LYS A N 1
ATOM 933 C CA . LYS A 1 112 ? 2.086 -8.956 -10.580 1.00 73.75 112 LYS A CA 1
ATOM 934 C C . LYS A 1 112 ? 2.167 -7.507 -11.064 1.00 73.75 112 LYS A C 1
ATOM 936 O O . LYS A 1 112 ? 1.157 -6.942 -11.459 1.00 73.75 112 LYS A O 1
ATOM 941 N N . VAL A 1 113 ? 3.359 -6.913 -11.066 1.00 79.31 113 VAL A N 1
ATOM 942 C CA . VAL A 1 113 ? 3.574 -5.564 -11.599 1.00 79.31 113 VAL A CA 1
ATOM 943 C C . VAL A 1 113 ? 3.287 -5.542 -13.102 1.00 79.31 113 VAL A C 1
ATOM 945 O O . VAL A 1 113 ? 3.902 -6.290 -13.863 1.00 79.31 113 VAL A O 1
ATOM 948 N N . ILE A 1 114 ? 2.397 -4.644 -13.523 1.00 82.81 114 ILE A N 1
ATOM 949 C CA . ILE A 1 114 ? 2.231 -4.250 -14.923 1.00 82.81 114 ILE A CA 1
ATOM 950 C C . ILE A 1 114 ? 3.281 -3.172 -15.208 1.00 82.81 114 ILE A C 1
ATOM 952 O O . ILE A 1 114 ? 3.207 -2.068 -14.668 1.00 82.81 114 ILE A O 1
ATOM 956 N N . LEU A 1 115 ? 4.304 -3.511 -15.998 1.00 87.25 115 LEU A N 1
ATOM 957 C CA . LEU A 1 115 ? 5.467 -2.644 -16.199 1.00 87.25 115 LEU A CA 1
ATOM 958 C C . LEU A 1 115 ? 5.109 -1.263 -16.787 1.00 87.25 115 LEU A C 1
ATOM 960 O O . LEU A 1 115 ? 5.611 -0.279 -16.244 1.00 87.25 115 LEU A O 1
ATOM 964 N N . PRO A 1 116 ? 4.234 -1.140 -17.810 1.00 88.69 116 PRO A N 1
ATOM 965 C CA . PRO A 1 116 ? 3.812 0.171 -18.311 1.00 88.69 116 PRO A CA 1
ATOM 966 C C . PRO A 1 116 ? 3.211 1.074 -17.227 1.00 88.69 116 PRO A C 1
ATOM 968 O O . PRO A 1 116 ? 3.594 2.237 -17.112 1.00 88.69 116 PRO A O 1
ATOM 971 N N . ASP A 1 117 ? 2.336 0.530 -16.378 1.00 87.81 117 ASP A N 1
ATOM 972 C CA . ASP A 1 117 ? 1.702 1.292 -15.299 1.00 87.81 117 ASP A CA 1
ATOM 973 C C . ASP A 1 117 ? 2.735 1.755 -14.269 1.00 87.81 117 ASP A C 1
ATOM 975 O O . ASP A 1 117 ? 2.680 2.889 -13.786 1.00 87.81 117 ASP A O 1
ATOM 979 N N . LEU A 1 118 ? 3.692 0.880 -13.935 1.00 90.06 118 LEU A N 1
ATOM 980 C CA . LEU A 1 118 ? 4.766 1.210 -13.007 1.00 90.06 118 LEU A CA 1
ATOM 981 C C . LEU A 1 118 ? 5.668 2.308 -13.573 1.00 90.06 118 LEU A C 1
ATOM 983 O O . LEU A 1 118 ? 5.954 3.257 -12.853 1.00 90.06 118 LEU A O 1
ATOM 987 N N . ILE A 1 119 ? 6.073 2.219 -14.844 1.00 91.12 119 ILE A N 1
ATOM 988 C CA . ILE A 1 119 ? 6.896 3.244 -15.504 1.00 91.12 119 ILE A CA 1
ATOM 989 C C . ILE A 1 119 ? 6.178 4.594 -15.485 1.00 91.12 119 ILE A C 1
ATOM 991 O O . ILE A 1 119 ? 6.761 5.580 -15.035 1.00 91.12 119 ILE A O 1
ATOM 995 N N . ASN A 1 120 ? 4.906 4.625 -15.894 1.00 90.56 120 ASN A N 1
ATOM 996 C CA . ASN A 1 120 ? 4.098 5.845 -15.885 1.00 90.56 120 ASN A CA 1
ATOM 997 C C . ASN A 1 120 ? 4.020 6.451 -14.478 1.00 90.56 120 ASN A C 1
ATOM 999 O O . ASN A 1 120 ? 4.153 7.662 -14.294 1.00 90.56 120 ASN A O 1
ATOM 1003 N N . TYR A 1 121 ? 3.844 5.607 -13.458 1.00 91.31 121 TYR A N 1
ATOM 1004 C CA . TYR A 1 121 ? 3.818 6.073 -12.080 1.00 91.31 121 TYR A CA 1
ATOM 1005 C C . TYR A 1 121 ? 5.180 6.598 -11.614 1.00 91.31 121 TYR A C 1
ATOM 1007 O O . TYR A 1 121 ? 5.241 7.696 -11.063 1.00 91.31 121 TYR A O 1
ATOM 1015 N N . VAL A 1 122 ? 6.274 5.880 -11.868 1.00 92.38 122 VAL A N 1
ATOM 1016 C CA . VAL A 1 122 ? 7.627 6.321 -11.501 1.00 92.38 122 VAL A CA 1
ATOM 1017 C C . VAL A 1 122 ? 7.967 7.652 -12.171 1.00 92.38 122 VAL A C 1
ATOM 1019 O O . VAL A 1 122 ? 8.433 8.556 -11.485 1.00 92.38 122 VAL A O 1
ATOM 1022 N N . GLN A 1 123 ? 7.655 7.826 -13.458 1.00 91.06 123 GLN A N 1
ATOM 1023 C CA . GLN A 1 123 ? 7.817 9.105 -14.156 1.00 91.06 123 GLN A CA 1
ATOM 1024 C C . GLN A 1 123 ? 7.008 10.220 -13.486 1.00 91.06 123 GLN A C 1
ATOM 1026 O O . GLN A 1 123 ? 7.542 11.297 -13.248 1.00 91.06 123 GLN A O 1
ATOM 1031 N N . SER A 1 124 ? 5.755 9.956 -13.101 1.00 91.19 124 SER A N 1
ATOM 1032 C CA . SER A 1 124 ? 4.927 10.958 -12.411 1.00 91.19 124 SER A CA 1
ATOM 1033 C C . SER A 1 124 ? 5.464 11.362 -11.032 1.00 91.19 124 SER A C 1
ATOM 1035 O O . SER A 1 124 ? 5.197 12.467 -10.565 1.00 91.19 124 SER A O 1
ATOM 1037 N N . VAL A 1 125 ? 6.206 10.474 -10.362 1.00 89.69 125 VAL A N 1
ATOM 1038 C CA . VAL A 1 125 ? 6.790 10.737 -9.040 1.00 89.69 125 VAL A CA 1
ATOM 1039 C C . VAL A 1 125 ? 8.150 11.419 -9.165 1.00 89.69 125 VAL A C 1
ATOM 1041 O O . VAL A 1 125 ? 8.447 12.322 -8.383 1.00 89.69 125 VAL A O 1
ATOM 1044 N N . LEU A 1 126 ? 8.980 10.980 -10.112 1.00 90.12 126 LEU A N 1
ATOM 1045 C CA . LEU A 1 126 ? 10.359 11.437 -10.271 1.00 90.12 126 LEU A CA 1
ATOM 1046 C C . LEU A 1 126 ? 10.492 12.672 -11.154 1.00 90.12 126 LEU A C 1
ATOM 1048 O O . LEU A 1 126 ? 11.506 13.352 -11.042 1.00 90.12 126 LEU A O 1
ATOM 1052 N N . CYS A 1 127 ? 9.501 12.981 -11.991 1.00 87.38 127 CYS A N 1
ATOM 1053 C CA . CYS A 1 127 ? 9.535 14.143 -12.868 1.00 87.38 127 CYS A CA 1
ATOM 1054 C C . CYS A 1 127 ? 8.504 15.199 -12.452 1.00 87.38 127 CYS A C 1
ATOM 1056 O O . CYS A 1 127 ? 7.377 14.882 -12.073 1.00 87.38 127 CYS A O 1
ATOM 1058 N N . LYS A 1 128 ? 8.868 16.476 -12.577 1.00 78.38 128 LYS A N 1
ATOM 1059 C CA . LYS A 1 128 ? 7.956 17.619 -12.473 1.00 78.38 128 LYS A CA 1
ATOM 1060 C C . LYS A 1 128 ? 7.931 18.302 -13.837 1.00 78.38 128 LYS A C 1
ATOM 1062 O O . LYS A 1 128 ? 8.971 18.719 -14.323 1.00 78.38 128 LYS A O 1
ATOM 1067 N N . ASN A 1 129 ? 6.762 18.374 -14.476 1.00 78.31 129 ASN A N 1
ATOM 1068 C CA . ASN A 1 129 ? 6.606 18.916 -15.837 1.00 78.31 129 ASN A CA 1
ATOM 1069 C C . ASN A 1 129 ? 7.512 18.245 -16.894 1.00 78.31 129 ASN A C 1
ATOM 1071 O O . ASN A 1 129 ? 7.968 18.894 -17.826 1.00 78.31 129 ASN A O 1
ATOM 1075 N N . GLY A 1 130 ? 7.783 16.945 -16.745 1.00 73.88 130 GLY A N 1
ATOM 1076 C CA . GLY A 1 130 ? 8.651 16.192 -17.659 1.00 73.88 130 GLY A CA 1
ATOM 1077 C C . GLY A 1 130 ? 10.145 16.267 -17.333 1.00 73.88 130 GLY A C 1
ATOM 1078 O O . GLY A 1 130 ? 10.907 15.458 -17.854 1.00 73.88 130 GLY A O 1
ATOM 1079 N N . GLU A 1 131 ? 10.561 17.143 -16.417 1.00 81.12 131 GLU A N 1
ATOM 1080 C CA . GLU A 1 131 ? 11.955 17.248 -15.987 1.00 81.12 131 GLU A CA 1
ATOM 1081 C C . GLU A 1 131 ? 12.222 16.421 -14.725 1.00 81.12 131 GLU A C 1
ATOM 1083 O O . GLU A 1 131 ? 11.391 16.430 -13.809 1.00 81.12 131 GLU A O 1
ATOM 1088 N N . PRO A 1 132 ? 13.367 15.721 -14.626 1.00 84.56 132 PRO A N 1
ATOM 1089 C CA . PRO A 1 132 ? 13.750 15.013 -13.411 1.00 84.56 132 PRO A CA 1
ATOM 1090 C C . PRO A 1 132 ? 13.792 15.947 -12.199 1.00 84.56 132 PRO A C 1
ATOM 1092 O O . PRO A 1 132 ? 14.299 17.066 -12.265 1.00 84.56 132 PRO A O 1
ATOM 1095 N N . LYS A 1 133 ? 13.306 15.467 -11.055 1.00 82.25 133 LYS A N 1
ATOM 1096 C CA . LYS A 1 133 ? 13.478 16.148 -9.772 1.00 82.25 133 LYS A CA 1
ATOM 1097 C C . LYS A 1 133 ? 14.963 16.382 -9.501 1.00 82.25 133 LYS A C 1
ATOM 1099 O O . LYS A 1 133 ? 15.769 15.458 -9.543 1.00 82.25 133 LYS A O 1
ATOM 1104 N N . THR A 1 134 ? 15.290 17.619 -9.152 1.00 77.75 134 THR A N 1
ATOM 1105 C CA . THR A 1 134 ? 16.647 18.052 -8.792 1.00 77.75 134 THR A CA 1
ATOM 1106 C C . THR A 1 134 ? 16.969 17.840 -7.311 1.00 77.75 134 THR A C 1
ATOM 1108 O O . THR A 1 134 ? 18.129 17.890 -6.911 1.00 77.75 134 THR A O 1
ATOM 1111 N N . SER A 1 135 ? 15.957 17.576 -6.479 1.00 81.19 135 SER A N 1
ATOM 1112 C CA . SER A 1 135 ? 16.137 17.187 -5.079 1.00 81.19 135 SER A CA 1
ATOM 1113 C C . SER A 1 135 ? 16.630 15.744 -4.963 1.00 81.19 135 SER A C 1
ATOM 1115 O O . SER A 1 135 ? 16.249 14.890 -5.762 1.00 81.19 135 SER A O 1
ATOM 1117 N N . GLY A 1 136 ? 17.402 15.442 -3.915 1.00 84.31 136 GLY A N 1
ATOM 1118 C CA . GLY A 1 136 ? 17.813 14.069 -3.615 1.00 84.31 136 GLY A CA 1
ATOM 1119 C C . GLY A 1 136 ? 16.628 13.098 -3.495 1.00 84.31 136 GLY A C 1
ATOM 1120 O O . GLY A 1 136 ? 15.534 13.481 -3.080 1.00 84.31 136 GLY A O 1
ATOM 1121 N N . LEU A 1 137 ? 16.860 11.830 -3.848 1.00 88.88 137 LEU A N 1
ATOM 1122 C CA . LEU A 1 137 ? 15.830 10.789 -3.838 1.00 88.88 137 LEU A CA 1
ATOM 1123 C C . LEU A 1 137 ? 15.472 10.353 -2.413 1.00 88.88 137 LEU A C 1
ATOM 1125 O O . LEU A 1 137 ? 16.342 9.965 -1.623 1.00 88.88 137 LEU A O 1
ATOM 1129 N N . THR A 1 138 ? 14.177 10.323 -2.118 1.00 89.44 138 THR A N 1
ATOM 1130 C CA . THR A 1 138 ? 13.623 9.710 -0.906 1.00 89.44 138 THR A CA 1
ATOM 1131 C C . THR A 1 138 ? 13.768 8.184 -0.929 1.00 89.44 138 THR A C 1
ATOM 1133 O O . THR A 1 138 ? 13.988 7.569 -1.972 1.00 89.44 138 THR A O 1
ATOM 1136 N N . GLU A 1 139 ? 13.629 7.534 0.230 1.00 88.31 139 GLU A N 1
ATOM 1137 C CA . GLU A 1 139 ? 13.669 6.065 0.327 1.00 88.31 139 GLU A CA 1
ATOM 1138 C C . GLU A 1 139 ? 12.570 5.395 -0.514 1.00 88.31 139 GLU A C 1
ATOM 1140 O O . GLU A 1 139 ? 12.831 4.413 -1.208 1.00 88.31 139 GLU A O 1
ATOM 1145 N N . PHE A 1 140 ? 11.368 5.976 -0.525 1.00 91.62 140 PHE A N 1
ATOM 1146 C CA . PHE A 1 140 ? 10.266 5.501 -1.358 1.00 91.62 140 PHE A CA 1
ATOM 1147 C C . PHE A 1 140 ? 10.592 5.605 -2.856 1.00 91.62 140 PHE A C 1
ATOM 1149 O O . PHE A 1 140 ? 10.396 4.651 -3.604 1.00 91.62 140 PHE A O 1
ATOM 1156 N N . GLU A 1 141 ? 11.154 6.732 -3.295 1.00 92.00 141 GLU A N 1
ATOM 1157 C CA . GLU A 1 141 ? 11.564 6.939 -4.690 1.00 92.00 141 GLU A CA 1
ATOM 1158 C C . GLU A 1 141 ? 12.676 5.967 -5.113 1.00 92.00 141 GLU A C 1
ATOM 1160 O O . GLU A 1 141 ? 12.602 5.378 -6.192 1.00 92.00 141 GLU A O 1
ATOM 1165 N N . LYS A 1 142 ? 13.663 5.717 -4.242 1.00 91.94 142 LYS A N 1
ATOM 1166 C CA . LYS A 1 142 ? 14.697 4.692 -4.473 1.00 91.94 142 LYS A CA 1
ATOM 1167 C C . LYS A 1 142 ? 14.082 3.302 -4.636 1.00 91.94 142 LYS A C 1
ATOM 1169 O O . LYS A 1 142 ? 14.468 2.568 -5.544 1.00 91.94 142 LYS A O 1
ATOM 1174 N N . PHE A 1 143 ? 13.102 2.951 -3.803 1.00 91.38 143 PHE A N 1
ATOM 1175 C CA . PHE A 1 143 ? 12.378 1.688 -3.928 1.00 91.38 143 PHE A CA 1
ATOM 1176 C C . PHE A 1 143 ? 11.634 1.576 -5.267 1.00 91.38 143 PHE A C 1
ATOM 1178 O O . PHE A 1 143 ? 11.730 0.540 -5.921 1.00 91.38 143 PHE A O 1
ATOM 1185 N N . LEU A 1 144 ? 10.935 2.629 -5.707 1.00 92.75 144 LEU A N 1
ATOM 1186 C CA . LEU A 1 144 ? 10.227 2.628 -6.993 1.00 92.75 144 LEU A CA 1
ATOM 1187 C C . LEU A 1 144 ? 11.173 2.371 -8.173 1.00 92.75 144 LEU A C 1
ATOM 1189 O O . LEU A 1 144 ? 10.844 1.593 -9.073 1.00 92.75 144 LEU A O 1
ATOM 1193 N N . ILE A 1 145 ? 12.359 2.982 -8.153 1.00 91.69 145 ILE A N 1
ATOM 1194 C CA . ILE A 1 145 ? 13.393 2.769 -9.173 1.00 91.69 145 ILE A CA 1
ATOM 1195 C C . ILE A 1 145 ? 13.848 1.307 -9.172 1.00 91.69 145 ILE A C 1
ATOM 1197 O O . ILE A 1 145 ? 13.824 0.660 -10.218 1.00 91.69 145 ILE A O 1
ATOM 1201 N N . LEU A 1 146 ? 14.208 0.763 -8.005 1.00 91.75 146 LEU A N 1
ATOM 1202 C CA . LEU A 1 146 ? 14.655 -0.629 -7.881 1.00 91.75 146 LEU A CA 1
ATOM 1203 C C . LEU A 1 146 ? 13.576 -1.617 -8.341 1.00 91.75 146 LEU A C 1
ATOM 1205 O O . LEU A 1 146 ? 13.859 -2.520 -9.128 1.00 91.75 146 LEU A O 1
ATOM 1209 N N . LEU A 1 147 ? 12.325 -1.396 -7.934 1.00 90.62 147 LEU A N 1
ATOM 1210 C CA . LEU A 1 147 ? 11.187 -2.202 -8.365 1.00 90.62 147 LEU A CA 1
ATOM 1211 C C . LEU A 1 147 ? 11.004 -2.172 -9.890 1.00 90.62 147 LEU A C 1
ATOM 1213 O O . LEU A 1 147 ? 10.693 -3.199 -10.502 1.00 90.62 147 LEU A O 1
ATOM 1217 N N . THR A 1 148 ? 11.201 -1.008 -10.508 1.00 91.25 148 THR A N 1
ATOM 1218 C CA . THR A 1 148 ? 11.097 -0.841 -11.963 1.00 91.25 148 THR A CA 1
ATOM 1219 C C . THR A 1 148 ? 12.197 -1.613 -12.678 1.00 91.25 148 THR A C 1
ATOM 1221 O O . THR A 1 148 ? 11.897 -2.418 -13.559 1.00 91.25 148 THR A O 1
ATOM 1224 N N . LEU A 1 149 ? 13.451 -1.456 -12.245 1.00 91.62 149 LEU A N 1
ATOM 1225 C CA . LEU A 1 149 ? 14.599 -2.169 -12.810 1.00 91.62 149 LEU A CA 1
ATOM 1226 C C . LEU A 1 149 ? 14.440 -3.691 -12.696 1.00 91.62 149 LEU A C 1
ATOM 1228 O O . LEU A 1 149 ? 14.663 -4.414 -13.669 1.00 91.62 149 LEU A O 1
ATOM 1232 N N . ASP A 1 150 ? 14.001 -4.189 -11.542 1.00 89.69 150 ASP A N 1
ATOM 1233 C CA . ASP A 1 150 ? 13.757 -5.620 -11.348 1.00 89.69 150 ASP A CA 1
ATOM 1234 C C . ASP A 1 150 ? 12.601 -6.134 -12.212 1.00 89.69 150 ASP A C 1
ATOM 1236 O O . ASP A 1 150 ? 12.664 -7.245 -12.748 1.00 89.69 150 ASP A O 1
ATOM 1240 N N . SER A 1 151 ? 11.556 -5.325 -12.400 1.00 88.81 151 SER A N 1
ATOM 1241 C CA . SER A 1 151 ? 10.437 -5.661 -13.285 1.00 88.81 151 SER A CA 1
ATOM 1242 C C . SER A 1 151 ? 10.878 -5.737 -14.750 1.00 88.81 151 SER A C 1
ATOM 1244 O O . SER A 1 151 ? 10.537 -6.709 -15.428 1.00 88.81 151 SER A O 1
ATOM 1246 N N . MET A 1 152 ? 11.705 -4.793 -15.212 1.00 90.94 152 MET A N 1
ATOM 1247 C CA . MET A 1 152 ? 12.295 -4.805 -16.559 1.00 90.94 152 MET A CA 1
ATOM 1248 C C . MET A 1 152 ? 13.160 -6.049 -16.788 1.00 90.94 152 MET A C 1
ATOM 1250 O O . MET A 1 152 ? 12.954 -6.768 -17.767 1.00 90.94 152 MET A O 1
ATOM 1254 N N . LYS A 1 153 ? 14.060 -6.376 -15.848 1.00 90.62 153 LYS A N 1
ATOM 1255 C CA . LYS A 1 153 ? 14.901 -7.587 -15.916 1.00 90.62 153 LYS A CA 1
ATOM 1256 C C . LYS A 1 153 ? 14.066 -8.866 -16.009 1.00 90.62 153 LYS A C 1
ATOM 1258 O O . LYS A 1 153 ? 14.418 -9.793 -16.740 1.00 90.62 153 LYS A O 1
ATOM 1263 N N . ARG A 1 154 ? 12.954 -8.952 -15.268 1.00 86.81 154 ARG A N 1
ATOM 1264 C CA . ARG A 1 154 ? 12.040 -10.108 -15.335 1.00 86.81 154 ARG A CA 1
ATOM 1265 C C . ARG A 1 154 ? 11.353 -10.218 -16.693 1.00 86.81 154 ARG A C 1
ATOM 1267 O O . ARG A 1 154 ? 11.245 -11.327 -17.217 1.00 86.81 154 ARG A O 1
ATOM 1274 N N . GLU A 1 155 ? 10.879 -9.110 -17.256 1.00 86.50 155 GLU A N 1
ATOM 1275 C CA . GLU A 1 155 ? 10.285 -9.117 -18.596 1.00 86.50 155 GLU A CA 1
ATOM 1276 C C . GLU A 1 155 ? 11.285 -9.542 -19.669 1.00 86.50 155 GLU A C 1
ATOM 1278 O O . GLU A 1 155 ? 10.959 -10.376 -20.514 1.00 86.50 155 GLU A O 1
ATOM 1283 N N . GLU A 1 156 ? 12.512 -9.030 -19.611 1.00 88.56 156 GLU A N 1
ATOM 1284 C CA . GLU A 1 156 ? 13.570 -9.393 -20.550 1.00 88.56 156 GLU A CA 1
ATOM 1285 C C . GLU A 1 156 ? 13.880 -10.896 -20.502 1.00 88.56 156 GLU A C 1
ATOM 1287 O O . GLU A 1 156 ? 13.876 -11.569 -21.536 1.00 88.56 156 GLU A O 1
ATOM 1292 N N . LYS A 1 157 ? 14.027 -11.468 -19.298 1.00 87.88 157 LYS A N 1
ATOM 1293 C CA . LYS A 1 157 ? 14.206 -12.919 -19.120 1.00 87.88 157 LYS A CA 1
ATOM 1294 C C . LYS A 1 157 ? 13.059 -13.723 -19.744 1.00 87.88 157 LYS A C 1
ATOM 1296 O O . LYS A 1 157 ? 13.314 -14.698 -20.450 1.00 87.88 157 LYS A O 1
ATOM 1301 N N . LYS A 1 158 ? 11.800 -13.307 -19.548 1.00 86.56 158 LYS A N 1
ATOM 1302 C CA . LYS A 1 158 ? 10.625 -13.959 -20.167 1.00 86.56 158 LYS A CA 1
ATOM 1303 C C . LYS A 1 158 ? 10.668 -13.890 -21.701 1.00 86.56 158 LYS A C 1
ATOM 1305 O O . LYS A 1 158 ? 10.349 -14.875 -22.375 1.00 86.56 158 LYS A O 1
ATOM 1310 N N . ARG A 1 159 ? 11.089 -12.755 -22.270 1.00 87.50 159 ARG A N 1
ATOM 1311 C CA . ARG A 1 159 ? 11.256 -12.581 -23.726 1.00 87.50 159 ARG A CA 1
ATOM 1312 C C . ARG A 1 159 ? 12.370 -13.473 -24.282 1.00 87.50 159 ARG A C 1
ATOM 1314 O O . ARG A 1 159 ? 12.184 -14.086 -25.326 1.00 87.50 159 ARG A O 1
ATOM 1321 N N . ASN A 1 160 ? 13.488 -13.615 -23.575 1.00 87.62 160 ASN A N 1
ATOM 1322 C CA . ASN A 1 160 ? 14.596 -14.468 -24.019 1.00 87.62 160 ASN A CA 1
ATOM 1323 C C . ASN A 1 160 ? 14.225 -15.960 -23.990 1.00 87.62 160 ASN A C 1
ATOM 1325 O O . ASN A 1 160 ? 14.479 -16.676 -24.956 1.00 87.62 160 ASN A O 1
ATOM 1329 N N . ILE A 1 161 ? 13.530 -16.416 -22.942 1.00 85.31 161 ILE A N 1
ATOM 1330 C CA . ILE A 1 161 ? 13.040 -17.803 -22.851 1.00 85.31 161 ILE A CA 1
ATOM 1331 C C . ILE A 1 161 ? 12.048 -18.115 -23.981 1.00 85.31 161 ILE A C 1
ATOM 1333 O O . ILE A 1 161 ? 12.136 -19.165 -24.614 1.00 85.31 161 ILE A O 1
ATOM 1337 N N . SER A 1 162 ? 11.110 -17.206 -24.262 1.00 82.50 162 SER A N 1
ATOM 1338 C CA . SER A 1 162 ? 10.132 -17.402 -25.341 1.00 82.50 162 SER A CA 1
ATOM 1339 C C . SER A 1 162 ? 10.769 -17.384 -26.735 1.00 82.50 162 SER A C 1
ATOM 1341 O O . SER A 1 162 ? 10.387 -18.200 -27.571 1.00 82.50 162 SER A O 1
ATOM 1343 N N . LYS A 1 163 ? 11.774 -16.531 -26.982 1.00 79.62 163 LYS A N 1
ATOM 1344 C CA . LYS A 1 163 ? 12.568 -16.552 -28.225 1.00 79.62 163 LYS A CA 1
ATOM 1345 C C . LYS A 1 163 ? 13.313 -17.877 -28.411 1.00 79.62 163 LYS A C 1
ATOM 1347 O O . LYS A 1 163 ? 13.265 -18.440 -29.499 1.00 79.62 163 LYS A O 1
ATOM 1352 N N . ASN A 1 164 ? 13.936 -18.401 -27.355 1.00 71.56 164 ASN A N 1
ATOM 1353 C CA . ASN A 1 164 ? 14.654 -19.678 -27.420 1.00 71.56 164 ASN A CA 1
ATOM 1354 C C . ASN A 1 164 ? 13.709 -20.866 -27.656 1.00 71.56 164 ASN A C 1
ATOM 1356 O O . ASN A 1 164 ? 14.021 -21.729 -28.466 1.00 71.56 164 ASN A O 1
ATOM 1360 N N . ARG A 1 165 ? 12.521 -20.881 -27.034 1.00 68.81 165 ARG A N 1
ATOM 1361 C CA . ARG A 1 165 ? 11.492 -21.904 -27.310 1.00 68.81 165 ARG A CA 1
ATOM 1362 C C . ARG A 1 165 ? 10.989 -21.867 -28.754 1.00 68.81 165 ARG A C 1
ATOM 1364 O O . ARG A 1 165 ? 10.765 -22.917 -29.339 1.00 68.81 165 ARG A O 1
ATOM 1371 N N . LYS A 1 166 ? 10.820 -20.672 -29.334 1.00 69.94 166 LYS A N 1
ATOM 1372 C CA . LYS A 1 166 ? 10.413 -20.532 -30.741 1.00 69.94 166 LYS A CA 1
ATOM 1373 C C . LYS A 1 166 ? 11.468 -21.060 -31.713 1.00 69.94 166 LYS A C 1
ATOM 1375 O O . LYS A 1 166 ? 11.074 -21.665 -32.694 1.00 69.94 166 LYS A O 1
ATOM 1380 N N . ARG A 1 167 ? 12.761 -20.864 -31.421 1.00 65.62 167 ARG A N 1
ATOM 1381 C CA . ARG A 1 167 ? 13.865 -21.424 -32.223 1.00 65.62 167 ARG A CA 1
ATOM 1382 C C . ARG A 1 167 ? 13.883 -22.956 -32.187 1.00 65.62 167 ARG A C 1
ATOM 1384 O O . ARG A 1 167 ? 13.906 -23.586 -33.225 1.00 65.62 167 ARG A O 1
ATOM 1391 N N . ILE A 1 168 ? 13.760 -23.556 -31.002 1.00 65.81 168 ILE A N 1
ATOM 1392 C CA . ILE A 1 168 ? 13.756 -25.025 -30.858 1.00 65.81 168 ILE A CA 1
ATOM 1393 C C . ILE A 1 168 ? 12.568 -25.670 -31.598 1.00 65.81 168 ILE A C 1
ATOM 1395 O O . ILE A 1 168 ? 12.707 -26.751 -32.153 1.0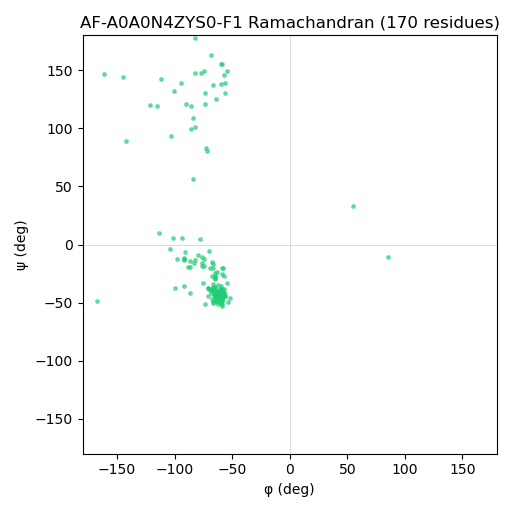0 65.81 168 ILE A O 1
ATOM 1399 N N . ASN A 1 169 ? 11.408 -25.007 -31.632 1.00 60.00 169 ASN A N 1
ATOM 1400 C CA . ASN A 1 169 ? 10.228 -25.516 -32.337 1.00 60.00 169 ASN A CA 1
ATOM 1401 C C . ASN A 1 169 ? 10.221 -25.232 -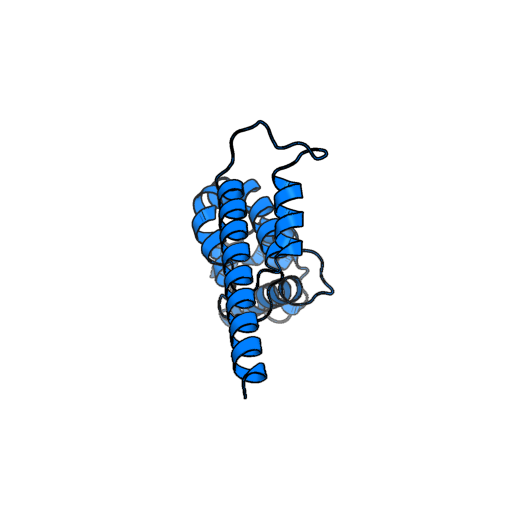33.850 1.00 60.00 169 ASN A C 1
ATOM 1403 O O . ASN A 1 169 ? 9.358 -25.770 -34.529 1.00 60.00 169 ASN A O 1
ATOM 1407 N N . SER A 1 170 ? 11.091 -24.356 -34.366 1.00 60.00 170 SER A N 1
ATOM 1408 C CA . SER A 1 170 ? 11.227 -24.105 -35.811 1.00 60.00 170 SER A CA 1
ATOM 1409 C C . SER A 1 170 ? 12.282 -24.985 -36.480 1.00 60.00 170 SER A C 1
ATOM 1411 O O . SER A 1 170 ? 12.338 -25.021 -37.704 1.00 60.00 170 SER A O 1
ATOM 1413 N N . ASP A 1 171 ? 13.110 -25.654 -35.675 1.00 54.84 171 ASP A N 1
ATOM 1414 C CA . ASP A 1 171 ? 14.212 -26.511 -36.119 1.00 54.84 171 ASP A CA 1
ATOM 1415 C C . ASP A 1 171 ? 13.852 -28.018 -36.041 1.00 54.84 171 ASP A C 1
ATOM 1417 O O . ASP A 1 171 ? 14.707 -28.865 -36.292 1.00 54.84 171 ASP A O 1
ATOM 1421 N N . ASN A 1 172 ? 12.590 -28.337 -35.709 1.00 48.28 172 ASN A N 1
ATOM 1422 C CA . ASN A 1 172 ? 11.955 -29.666 -35.758 1.00 48.28 172 ASN A CA 1
ATOM 1423 C C . ASN A 1 172 ? 10.801 -29.653 -36.764 1.00 48.28 172 ASN A C 1
ATOM 1425 O O . ASN A 1 172 ? 10.545 -30.717 -37.368 1.00 48.28 172 ASN A O 1
#

Solvent-accessible surface area (backbone atoms only — not comparable to full-atom values): 10107 Å² total; per-residue (Å²): 135,69,87,54,66,85,74,48,53,68,61,58,49,46,56,46,67,66,27,64,76,55,49,72,72,49,54,72,64,51,47,50,53,53,43,50,52,54,24,53,53,54,45,44,30,42,56,39,84,90,40,87,52,65,68,72,63,65,48,76,44,53,67,69,61,47,51,73,44,50,66,81,82,70,79,82,54,46,54,45,55,46,54,51,56,46,50,61,54,32,32,72,69,37,76,71,33,48,75,41,41,70,67,58,58,69,68,59,64,75,91,45,57,55,63,70,60,44,51,55,50,49,49,64,72,46,26,60,98,84,39,72,60,86,64,83,80,49,74,67,56,50,48,51,51,51,53,48,54,54,49,52,55,51,52,50,52,53,52,52,54,53,53,52,53,52,52,62,66,71,78,111

pLDDT: mean 82.69, std 11.98, range [43.84, 94.12]

Sequence (172 aa):
MDKDLDFLELDNSIAIYGNQKIMKKMSSEAKSVLEDKLRMILISHIYERKYNKIPEEFQKLNYKEIKEIFVPQIAGGINVVHFLKFIDKWQKRRAENKTNLKSMLQLVNYNKVILPDLINYVQSVLCKNGEPKTSGLTEFEKFLILLTLDSMKREEKKRNISKNRKRINSDN

Nearest PDB structures (foldseek):
  6d7n-assembly1_B  TM=2.657E-01  e=3.495E+00  Panicum virgatum

Organism: Parastrongyloides trichosuri (NCBI:txid131310)

Radius of gyration: 19.88 Å; Cα contacts (8 Å, |Δi|>4): 135; chains: 1; bounding box: 44×49×61 Å